Protein AF-A0A4P7DR28-F1 (afdb_monomer_lite)

Secondary structure (DSSP, 8-state):
---HHHHHHHHHHHHHHHHHHHHHHHHHHHHH-TT--HHHHHHHHHHHHHHHHHHHHHHT-HHHHHHHHHHHHHHHTT-----HHHHHHHHHHHHHHHHHHHHHHHHHHHHHHHHHHHTT---THHHHHHHHHHHHHHHHHHHH-TT--

Structure (mmCIF, N/CA/C/O backbone):
data_AF-A0A4P7DR28-F1
#
_entry.id   AF-A0A4P7DR28-F1
#
loop_
_atom_site.group_PDB
_atom_site.id
_atom_site.type_symbol
_atom_site.label_atom_id
_atom_site.label_alt_id
_atom_site.label_comp_id
_atom_site.label_asym_id
_atom_site.label_entity_id
_atom_site.label_seq_id
_atom_site.pdbx_PDB_ins_code
_atom_site.Cartn_x
_atom_site.Cartn_y
_atom_site.Cartn_z
_atom_site.occupancy
_atom_site.B_iso_or_equiv
_atom_site.auth_seq_id
_atom_site.auth_comp_id
_atom_site.auth_asym_id
_atom_site.auth_atom_id
_atom_site.pdbx_PDB_model_num
ATOM 1 N N . MET A 1 1 ? 0.744 1.609 -28.053 1.00 41.19 1 MET A N 1
ATOM 2 C CA . MET A 1 1 ? -0.495 2.234 -27.543 1.00 41.19 1 MET A CA 1
ATOM 3 C C . MET A 1 1 ? -1.191 1.185 -26.687 1.00 41.19 1 MET A C 1
ATOM 5 O O . MET A 1 1 ? -1.437 0.109 -27.214 1.00 41.19 1 MET A O 1
ATOM 9 N N . ALA A 1 2 ? -1.382 1.396 -25.380 1.00 50.16 2 ALA A N 1
ATOM 10 C CA . ALA A 1 2 ? -2.156 0.439 -24.583 1.00 50.16 2 ALA A CA 1
ATOM 11 C C . ALA A 1 2 ? -3.574 0.410 -25.162 1.00 50.16 2 ALA A C 1
ATOM 13 O O . ALA A 1 2 ? -4.224 1.450 -25.249 1.00 50.16 2 ALA A O 1
ATOM 14 N N . THR A 1 3 ? -4.016 -0.744 -25.654 1.00 62.31 3 THR A N 1
ATOM 15 C CA . THR A 1 3 ? -5.371 -0.920 -26.176 1.00 62.31 3 THR A CA 1
ATOM 16 C C . THR A 1 3 ? -6.342 -0.520 -25.065 1.00 62.31 3 THR A C 1
ATOM 18 O O . THR A 1 3 ? -6.136 -0.918 -23.925 1.00 62.31 3 THR A O 1
ATOM 21 N N . TYR A 1 4 ? -7.389 0.257 -25.356 1.00 65.00 4 TYR A N 1
ATOM 22 C CA . TYR A 1 4 ? -8.389 0.727 -24.373 1.00 65.00 4 TYR A CA 1
ATOM 23 C C . TYR A 1 4 ? -8.835 -0.370 -23.382 1.00 65.00 4 TYR A C 1
ATOM 25 O O . TYR A 1 4 ? -8.973 -0.127 -22.186 1.00 65.00 4 TYR A O 1
ATOM 33 N N . LYS A 1 5 ? -8.949 -1.611 -23.869 1.00 68.19 5 LYS A N 1
ATOM 34 C CA . LYS A 1 5 ? -9.236 -2.820 -23.085 1.00 68.19 5 LYS A CA 1
ATOM 35 C C . LYS A 1 5 ? -8.248 -3.078 -21.931 1.00 68.19 5 LYS A C 1
ATOM 37 O O . LYS A 1 5 ? -8.672 -3.486 -20.857 1.00 68.19 5 LYS A O 1
ATOM 42 N N . GLU A 1 6 ? -6.958 -2.829 -22.126 1.00 75.12 6 GLU A N 1
ATOM 43 C CA . GLU A 1 6 ? -5.911 -3.028 -21.113 1.00 75.12 6 GLU A CA 1
ATOM 44 C C . GLU A 1 6 ? -5.972 -1.967 -20.008 1.00 75.12 6 GLU A C 1
ATOM 46 O O . GLU A 1 6 ? -5.763 -2.279 -18.838 1.00 75.12 6 GLU A O 1
ATOM 51 N N . PHE A 1 7 ? -6.352 -0.732 -20.345 1.00 75.50 7 PHE A N 1
ATOM 52 C CA . PHE A 1 7 ? -6.552 0.324 -19.350 1.00 75.50 7 PHE A CA 1
ATOM 53 C C . PHE A 1 7 ? -7.713 0.004 -18.396 1.00 75.50 7 PHE A C 1
ATOM 55 O O . PHE A 1 7 ? -7.553 0.091 -17.177 1.00 75.50 7 PHE A O 1
ATOM 62 N N . TRP A 1 8 ? -8.862 -0.429 -18.930 1.00 79.56 8 TRP A N 1
ATOM 63 C CA . TRP A 1 8 ? -10.018 -0.802 -18.105 1.00 79.56 8 TRP A CA 1
ATOM 64 C C . TRP A 1 8 ? -9.743 -1.983 -17.190 1.00 79.56 8 TRP A C 1
ATOM 66 O O . TRP A 1 8 ? -10.154 -1.951 -16.034 1.00 79.56 8 TRP A O 1
ATOM 76 N N . LYS A 1 9 ? -9.005 -2.988 -17.670 1.00 82.44 9 LYS A N 1
ATOM 77 C CA . LYS A 1 9 ? -8.566 -4.103 -16.823 1.00 82.44 9 LYS A CA 1
ATOM 78 C C . LYS A 1 9 ? -7.754 -3.606 -15.630 1.00 82.44 9 LYS A C 1
ATOM 80 O O . LYS A 1 9 ? -8.070 -3.951 -14.499 1.00 82.44 9 LYS A O 1
ATOM 85 N N . VAL A 1 10 ? -6.752 -2.753 -15.856 1.00 80.88 10 VAL A N 1
ATOM 86 C CA . VAL A 1 10 ? -5.921 -2.203 -14.768 1.00 80.88 10 VAL A CA 1
ATOM 87 C C . VAL A 1 10 ? -6.764 -1.414 -13.761 1.00 80.88 10 VAL A C 1
ATOM 89 O O . VAL A 1 10 ? -6.596 -1.588 -12.554 1.00 80.88 10 VAL A O 1
ATOM 92 N N . LEU A 1 11 ? -7.699 -0.585 -14.235 1.00 82.75 11 LEU A N 1
ATOM 93 C CA . LEU A 1 11 ? -8.605 0.166 -13.362 1.00 82.75 11 LEU A CA 1
ATOM 94 C C . LEU A 1 11 ? -9.496 -0.745 -12.514 1.00 82.75 11 LEU A C 1
ATOM 96 O O . LEU A 1 11 ? -9.575 -0.557 -11.300 1.00 82.75 11 LEU A O 1
ATOM 100 N N . ILE A 1 12 ? -10.142 -1.733 -13.137 1.00 86.50 12 ILE A N 1
ATOM 101 C CA . ILE A 1 12 ? -11.030 -2.678 -12.450 1.00 86.50 12 ILE A CA 1
ATOM 102 C C . ILE A 1 12 ? -10.243 -3.480 -11.407 1.00 86.50 12 ILE A C 1
ATOM 104 O O . ILE A 1 12 ? -10.698 -3.612 -10.272 1.00 86.50 12 ILE A O 1
ATOM 108 N N . ASN A 1 13 ? -9.033 -3.931 -11.741 1.00 86.12 13 ASN A N 1
ATOM 109 C CA . ASN A 1 13 ? -8.174 -4.672 -10.816 1.00 86.12 13 ASN A CA 1
ATOM 110 C C . ASN A 1 13 ? -7.816 -3.836 -9.584 1.00 86.12 13 ASN A C 1
ATOM 112 O O . ASN A 1 13 ? -7.948 -4.300 -8.451 1.00 86.12 13 ASN A O 1
ATOM 116 N N . ASN A 1 14 ? -7.419 -2.579 -9.790 1.00 87.06 14 ASN A N 1
ATOM 117 C CA . ASN A 1 14 ? -7.107 -1.670 -8.689 1.00 87.06 14 ASN A CA 1
ATOM 118 C C . ASN A 1 14 ? -8.337 -1.360 -7.830 1.00 87.06 14 ASN A C 1
ATOM 120 O O . ASN A 1 14 ? -8.222 -1.257 -6.605 1.00 87.06 14 ASN A O 1
ATOM 124 N N . LEU A 1 15 ? -9.515 -1.246 -8.447 1.00 90.62 15 LEU A N 1
ATOM 125 C CA . LEU A 1 15 ? -10.768 -1.016 -7.737 1.00 90.62 15 LEU A CA 1
ATOM 126 C C . LEU A 1 15 ? -11.143 -2.219 -6.867 1.00 90.62 15 LEU A C 1
ATOM 128 O O . LEU A 1 15 ? -11.457 -2.035 -5.693 1.00 90.62 15 LEU A O 1
ATOM 132 N N . ILE A 1 16 ? -11.042 -3.441 -7.394 1.00 91.38 16 ILE A N 1
ATOM 133 C CA . ILE A 1 16 ? -11.308 -4.670 -6.633 1.00 91.38 16 ILE A CA 1
ATOM 134 C C . ILE A 1 16 ? -10.298 -4.839 -5.493 1.00 91.38 16 ILE A C 1
ATOM 136 O O . ILE A 1 16 ? -10.718 -5.115 -4.369 1.00 91.38 16 ILE A O 1
ATOM 140 N N . ASN A 1 17 ? -8.999 -4.627 -5.737 1.00 91.50 17 ASN A N 1
ATOM 141 C CA . ASN A 1 17 ? -7.971 -4.667 -4.688 1.00 91.50 17 ASN A CA 1
ATOM 142 C C . ASN A 1 17 ? -8.302 -3.680 -3.558 1.00 91.50 17 ASN A C 1
ATOM 144 O O . ASN A 1 17 ? -8.318 -4.040 -2.381 1.00 91.50 17 ASN A O 1
ATOM 148 N N . THR A 1 18 ? -8.643 -2.443 -3.920 1.00 94.31 18 THR A N 1
ATOM 149 C CA . THR A 1 18 ? -8.972 -1.377 -2.963 1.00 94.31 18 THR A CA 1
ATOM 150 C C . THR A 1 18 ? -10.259 -1.670 -2.195 1.00 94.31 18 THR A C 1
ATOM 152 O O . THR A 1 18 ? -10.303 -1.486 -0.977 1.00 94.31 18 THR A O 1
ATOM 155 N N . ALA A 1 19 ? -11.301 -2.149 -2.875 1.00 95.00 19 ALA A N 1
ATOM 156 C CA . ALA A 1 19 ? -12.577 -2.491 -2.256 1.00 95.00 19 ALA A CA 1
ATOM 157 C C . ALA A 1 19 ? -12.434 -3.689 -1.307 1.00 95.00 19 ALA A C 1
ATOM 159 O O . ALA A 1 19 ? -12.910 -3.635 -0.173 1.00 95.00 19 ALA A O 1
ATOM 160 N N . SER A 1 20 ? -11.718 -4.732 -1.733 1.00 95.56 20 SER A N 1
ATOM 161 C CA . SER A 1 20 ? -11.459 -5.929 -0.927 1.00 95.56 20 SER A CA 1
ATOM 162 C C . SER A 1 20 ? -10.655 -5.589 0.326 1.00 95.56 20 SER A C 1
ATOM 164 O O . SER A 1 20 ? -11.021 -6.006 1.426 1.00 95.56 20 SER A O 1
ATOM 166 N N . LEU A 1 21 ? -9.606 -4.770 0.183 1.00 96.88 21 LEU A N 1
ATOM 167 C CA . LEU A 1 21 ? -8.800 -4.315 1.315 1.00 96.88 21 LEU A CA 1
ATOM 168 C C . LEU A 1 21 ? -9.626 -3.455 2.274 1.00 96.88 21 LEU A C 1
ATOM 170 O O . LEU A 1 21 ? -9.567 -3.657 3.485 1.00 96.88 21 LEU A O 1
ATOM 174 N N . SER A 1 22 ? -10.448 -2.548 1.741 1.00 97.38 22 SER A N 1
ATOM 175 C CA . SER A 1 22 ? -11.345 -1.705 2.542 1.00 97.38 22 SER A CA 1
ATOM 176 C C . SER A 1 22 ? -12.351 -2.529 3.342 1.00 97.38 22 SER A C 1
ATOM 178 O O . SER A 1 22 ? -12.555 -2.262 4.527 1.00 97.38 22 SER A O 1
ATOM 180 N N . LEU A 1 23 ? -12.949 -3.554 2.729 1.00 97.38 23 LEU A N 1
ATOM 181 C CA . LEU A 1 23 ? -13.874 -4.466 3.404 1.00 97.38 23 LEU A CA 1
ATOM 182 C C . LEU A 1 23 ? -13.171 -5.263 4.505 1.00 97.38 23 LEU A C 1
ATOM 184 O O . LEU A 1 23 ? -13.642 -5.268 5.642 1.00 97.38 23 LEU A O 1
ATOM 188 N N . LEU A 1 24 ? -12.025 -5.880 4.203 1.00 97.69 24 LEU A N 1
ATOM 189 C CA . LEU A 1 24 ? -11.253 -6.647 5.183 1.00 97.69 24 LEU A CA 1
ATOM 190 C C . LEU A 1 24 ? -10.851 -5.784 6.387 1.00 97.69 24 LEU A C 1
ATOM 192 O O . LEU A 1 24 ? -11.058 -6.175 7.538 1.00 97.69 24 LEU A O 1
ATOM 196 N N . MET A 1 25 ? -10.317 -4.591 6.122 1.00 97.81 25 MET A N 1
ATOM 197 C CA . MET A 1 25 ? -9.908 -3.650 7.162 1.00 97.81 25 MET A CA 1
ATOM 198 C C . MET A 1 25 ? -11.095 -3.142 7.975 1.00 97.81 25 MET A C 1
ATOM 200 O O . MET A 1 25 ? -10.968 -2.944 9.184 1.00 97.81 25 MET A O 1
ATOM 204 N N . PHE A 1 26 ? -12.261 -2.977 7.351 1.00 97.50 26 PHE A N 1
ATOM 205 C CA . PHE A 1 26 ? -13.468 -2.583 8.062 1.00 97.50 26 PHE A CA 1
ATOM 206 C C . PHE A 1 26 ? -13.959 -3.685 8.995 1.00 97.50 26 PHE A C 1
ATOM 208 O O . PHE A 1 26 ? -14.246 -3.399 10.157 1.00 97.50 26 PHE A O 1
ATOM 215 N N . PHE A 1 27 ? -13.994 -4.941 8.541 1.00 96.75 27 PHE A N 1
ATOM 216 C CA . PHE A 1 27 ? -14.331 -6.066 9.413 1.00 96.75 27 PHE A CA 1
ATOM 217 C C . PHE A 1 27 ? -13.350 -6.170 10.582 1.00 96.75 27 PHE A C 1
ATOM 219 O O . PHE A 1 27 ? -13.783 -6.256 11.732 1.00 96.75 27 PHE A O 1
ATOM 226 N N . LEU A 1 28 ? -12.044 -6.058 10.321 1.00 96.06 28 LEU A N 1
ATOM 227 C CA . LEU A 1 28 ? -11.023 -6.041 11.370 1.00 96.06 28 LEU A CA 1
ATOM 228 C C . LEU A 1 28 ? -11.256 -4.902 12.377 1.00 96.06 28 LEU A C 1
ATOM 230 O O . LEU A 1 28 ? -11.256 -5.129 13.588 1.00 96.06 28 LEU A O 1
ATOM 234 N N . ALA A 1 29 ? -11.499 -3.682 11.893 1.00 95.06 29 ALA A N 1
ATOM 235 C CA . ALA A 1 29 ? -11.778 -2.528 12.741 1.00 95.06 29 ALA A CA 1
ATOM 236 C C . ALA A 1 29 ? -13.065 -2.709 13.554 1.00 95.06 29 ALA A C 1
ATOM 238 O O . ALA A 1 29 ? -13.098 -2.319 14.719 1.00 95.06 29 ALA A O 1
ATOM 239 N N . ARG A 1 30 ? -14.103 -3.330 12.983 1.00 93.88 30 ARG A N 1
ATOM 240 C CA . ARG A 1 30 ? -15.386 -3.576 13.653 1.00 93.88 30 ARG A CA 1
ATOM 241 C C . ARG A 1 30 ? -15.274 -4.622 14.758 1.00 93.88 30 ARG A C 1
ATOM 243 O O . ARG A 1 30 ? -15.901 -4.447 15.800 1.00 93.88 30 ARG A O 1
ATOM 250 N N . LEU A 1 31 ? -14.456 -5.656 14.550 1.00 93.75 31 LEU A N 1
ATOM 251 C CA . LEU A 1 31 ? -14.152 -6.674 15.561 1.00 93.75 31 LEU A CA 1
ATOM 252 C C . LEU A 1 31 ? -13.395 -6.084 16.759 1.00 93.75 31 LEU A C 1
ATOM 254 O O . LEU A 1 31 ? -13.622 -6.489 17.894 1.00 93.75 31 LEU A O 1
ATOM 258 N N . ILE A 1 32 ? -12.507 -5.118 16.514 1.00 92.25 32 ILE A N 1
ATOM 259 C CA . ILE A 1 32 ? -11.709 -4.472 17.566 1.00 92.25 32 ILE A CA 1
ATOM 260 C C . ILE A 1 32 ? -12.502 -3.360 18.260 1.00 92.25 32 ILE A C 1
ATOM 262 O O . ILE A 1 32 ? -12.458 -3.226 19.483 1.00 92.25 32 ILE A O 1
ATOM 266 N N . TYR A 1 33 ? -13.214 -2.547 17.483 1.00 92.88 33 TYR A N 1
ATOM 267 C CA . TYR A 1 33 ? -13.946 -1.384 17.959 1.00 92.88 33 TYR A CA 1
ATOM 268 C C . TYR A 1 33 ? -15.269 -1.227 17.207 1.00 92.88 33 TYR A C 1
ATOM 270 O O . TYR A 1 33 ? -15.329 -0.771 16.062 1.00 92.88 33 TYR A O 1
ATOM 278 N N . ALA A 1 34 ? -16.366 -1.546 17.896 1.00 88.31 34 ALA A N 1
ATOM 279 C CA . ALA A 1 34 ? -17.708 -1.569 17.320 1.00 88.31 34 ALA A CA 1
ATOM 280 C C . ALA A 1 34 ? -18.206 -0.207 16.803 1.00 88.31 34 ALA A C 1
ATOM 282 O O . ALA A 1 34 ? -19.162 -0.172 16.039 1.00 88.31 34 ALA A O 1
ATOM 283 N N . LYS A 1 35 ? -17.589 0.919 17.191 1.00 89.69 35 LYS A N 1
ATOM 284 C CA . LYS A 1 35 ? -17.958 2.258 16.690 1.00 89.69 35 LYS A CA 1
ATOM 285 C C . LYS A 1 35 ? -17.104 2.724 15.505 1.00 89.69 35 LYS A C 1
ATOM 287 O O . LYS A 1 35 ? -17.246 3.868 15.083 1.00 89.69 35 LYS A O 1
ATOM 292 N N . SER A 1 36 ? -16.235 1.867 14.964 1.00 92.00 36 SER A N 1
ATOM 293 C CA . SER A 1 36 ? -15.515 2.168 13.724 1.00 92.00 36 SER A CA 1
ATOM 294 C C . SER A 1 36 ? -16.506 2.405 12.580 1.00 92.00 36 SER A C 1
ATOM 296 O O . SER A 1 36 ? -17.495 1.675 12.414 1.00 92.00 36 SER A O 1
ATOM 298 N N . ARG A 1 37 ? -16.263 3.472 11.815 1.00 93.00 37 ARG A N 1
ATOM 299 C CA . ARG A 1 37 ? -17.095 3.887 10.682 1.00 93.00 37 ARG A CA 1
ATOM 300 C C . ARG A 1 37 ? -16.426 3.447 9.387 1.00 93.00 37 ARG A C 1
ATOM 302 O O . ARG A 1 37 ? -15.223 3.630 9.223 1.00 93.00 37 ARG A O 1
ATOM 309 N N . PHE A 1 38 ? -17.210 2.910 8.452 1.00 94.94 38 PHE A N 1
ATOM 310 C CA . PHE A 1 38 ? -16.682 2.442 7.166 1.00 94.94 38 PHE A CA 1
ATOM 311 C C . PHE A 1 38 ? -15.983 3.560 6.387 1.00 94.94 38 PHE A C 1
ATOM 313 O O . PHE A 1 38 ? -14.915 3.334 5.833 1.00 94.94 38 PHE A O 1
ATOM 320 N N . ILE A 1 39 ? -16.536 4.779 6.410 1.00 95.69 39 ILE A N 1
ATOM 321 C CA . ILE A 1 39 ? -15.959 5.932 5.707 1.00 95.69 39 ILE A CA 1
ATOM 322 C C . ILE A 1 39 ? -14.555 6.296 6.211 1.00 95.69 39 ILE A C 1
ATOM 324 O O . ILE A 1 39 ? -13.696 6.649 5.406 1.00 95.69 39 ILE A O 1
ATOM 328 N N . ASP A 1 40 ? -14.288 6.143 7.512 1.00 95.69 40 ASP A N 1
ATOM 329 C CA . ASP A 1 40 ? -12.967 6.419 8.088 1.00 95.69 40 ASP A CA 1
ATOM 330 C C . ASP A 1 40 ? -11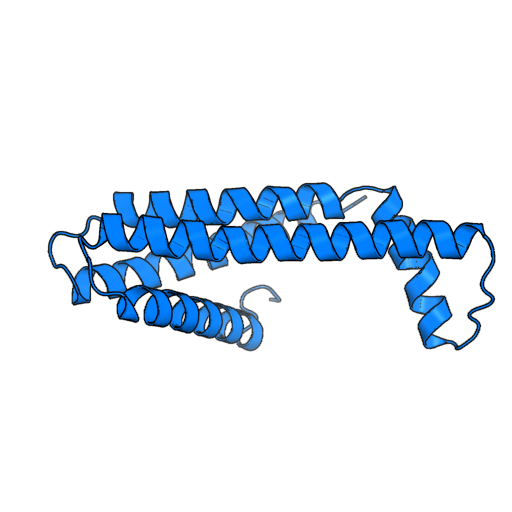.948 5.386 7.583 1.00 95.69 40 ASP A C 1
ATOM 332 O O . ASP A 1 40 ? -10.856 5.742 7.147 1.00 95.69 40 ASP A O 1
ATOM 336 N N . VAL A 1 41 ? -12.333 4.104 7.567 1.00 97.25 41 VAL A N 1
ATOM 337 C CA . VAL A 1 41 ? -11.499 3.004 7.054 1.00 97.25 41 VAL A CA 1
ATOM 338 C C . VAL A 1 41 ? -11.244 3.144 5.554 1.00 97.25 41 VAL A C 1
ATOM 340 O O . VAL A 1 41 ? -10.100 3.045 5.114 1.00 97.25 41 VAL A O 1
ATOM 343 N N . LEU A 1 42 ? -12.289 3.413 4.770 1.00 97.25 42 LEU A N 1
ATOM 344 C CA . LEU A 1 42 ? -12.178 3.613 3.327 1.00 97.25 42 LEU A CA 1
ATOM 345 C C . LEU A 1 42 ? -11.236 4.778 3.007 1.00 97.25 42 LEU A C 1
ATOM 347 O O . LEU A 1 42 ? -10.384 4.651 2.134 1.00 97.25 42 LEU A O 1
ATOM 351 N N . THR A 1 43 ? -11.337 5.886 3.746 1.00 97.31 43 THR A N 1
ATOM 352 C CA . THR A 1 43 ? -10.453 7.047 3.567 1.00 97.31 43 THR A CA 1
ATOM 353 C C . THR A 1 43 ? -8.993 6.679 3.820 1.00 97.31 43 THR A C 1
ATOM 355 O O . THR A 1 43 ? -8.123 7.027 3.025 1.00 97.31 43 THR A O 1
ATOM 358 N N . VAL A 1 44 ? -8.715 5.922 4.885 1.00 97.62 44 VAL A N 1
ATOM 359 C CA . VAL A 1 44 ? -7.360 5.439 5.191 1.00 97.62 44 VAL A CA 1
ATOM 360 C C . VAL A 1 44 ? -6.813 4.562 4.066 1.00 97.62 44 VAL A C 1
ATOM 362 O O . VAL A 1 44 ? -5.686 4.777 3.617 1.00 97.62 44 VAL A O 1
ATOM 365 N N . VAL A 1 45 ? -7.604 3.595 3.593 1.00 97.56 45 VAL A N 1
ATOM 366 C CA . VAL A 1 45 ? -7.184 2.692 2.514 1.00 97.56 45 VAL A CA 1
ATOM 367 C C . VAL A 1 45 ? -6.948 3.466 1.218 1.00 97.56 45 VAL A C 1
ATOM 369 O O . VAL A 1 45 ? -5.933 3.242 0.565 1.00 97.56 45 VAL A O 1
ATOM 372 N N . LEU A 1 46 ? -7.814 4.418 0.865 1.00 96.56 46 LEU A N 1
ATOM 373 C CA . LEU A 1 46 ? -7.639 5.252 -0.327 1.00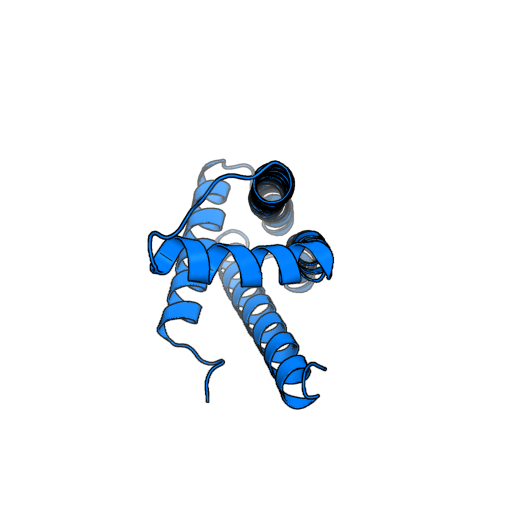 96.56 46 LEU A CA 1
ATOM 374 C C . LEU A 1 46 ? -6.384 6.127 -0.252 1.00 96.56 46 LEU A C 1
ATOM 376 O O . LEU A 1 46 ? -5.671 6.226 -1.246 1.00 96.56 46 LEU A O 1
ATOM 380 N N . ILE A 1 47 ? -6.076 6.720 0.906 1.00 96.69 47 ILE A N 1
ATOM 381 C CA . ILE A 1 47 ? -4.848 7.510 1.093 1.00 96.69 47 ILE A CA 1
ATOM 382 C C . ILE A 1 47 ? -3.608 6.622 0.947 1.00 96.69 47 ILE A C 1
ATOM 384 O O . ILE A 1 47 ? -2.655 7.001 0.264 1.00 96.69 47 ILE A O 1
ATOM 388 N N . ALA A 1 48 ? -3.625 5.424 1.540 1.00 96.44 48 ALA A N 1
ATOM 389 C CA . ALA A 1 48 ? -2.540 4.465 1.371 1.00 96.44 48 ALA A CA 1
ATOM 390 C C . ALA A 1 48 ? -2.392 4.060 -0.109 1.00 96.44 48 ALA A C 1
ATOM 392 O O . ALA A 1 48 ? -1.296 4.118 -0.657 1.00 96.44 48 ALA A O 1
ATOM 393 N N . GLN A 1 49 ? -3.486 3.739 -0.800 1.00 94.06 49 GLN A N 1
ATOM 394 C CA . GLN A 1 49 ? -3.458 3.366 -2.220 1.00 94.06 49 GLN A CA 1
ATOM 395 C C . GLN A 1 49 ? -3.001 4.514 -3.129 1.00 94.06 49 GLN A C 1
ATOM 397 O O . GLN A 1 49 ? -2.244 4.286 -4.070 1.00 94.06 49 GLN A O 1
ATOM 402 N N . ALA A 1 50 ? -3.400 5.753 -2.834 1.00 92.94 50 ALA A N 1
ATOM 403 C CA . ALA A 1 50 ? -2.959 6.934 -3.571 1.00 92.94 50 ALA A CA 1
ATOM 404 C C . ALA A 1 50 ? -1.429 7.072 -3.551 1.00 92.94 50 ALA A C 1
ATOM 406 O O . ALA A 1 50 ? -0.830 7.438 -4.558 1.00 92.94 50 ALA A O 1
ATOM 407 N N . ASN A 1 51 ? -0.783 6.690 -2.448 1.00 94.06 51 ASN A N 1
ATOM 408 C CA . ASN A 1 51 ? 0.671 6.653 -2.367 1.00 94.06 51 ASN A CA 1
ATOM 409 C C . ASN A 1 51 ? 1.308 5.654 -3.359 1.00 94.06 51 ASN A C 1
ATOM 411 O O . ASN A 1 51 ? 2.363 5.937 -3.921 1.00 94.06 51 ASN A O 1
ATOM 415 N N . LEU A 1 52 ? 0.666 4.513 -3.637 1.00 92.00 52 LEU A N 1
ATOM 416 C CA . LEU A 1 52 ? 1.169 3.548 -4.627 1.00 92.00 52 LEU A CA 1
ATOM 417 C C . LEU A 1 52 ? 0.984 4.023 -6.077 1.00 92.00 52 LEU A C 1
ATOM 419 O O . LEU A 1 52 ? 1.724 3.589 -6.960 1.00 92.00 52 LEU A O 1
ATOM 423 N N . VAL A 1 53 ? 0.070 4.966 -6.338 1.00 88.81 53 VAL A N 1
ATOM 424 C CA . VAL A 1 53 ? -0.065 5.594 -7.667 1.00 88.81 53 VAL A CA 1
ATOM 425 C C . VAL A 1 53 ? 1.223 6.326 -8.061 1.00 88.81 53 VAL A C 1
ATOM 427 O O . VAL A 1 53 ? 1.590 6.315 -9.236 1.00 88.81 53 VAL A O 1
ATOM 430 N N . CYS A 1 54 ? 1.973 6.873 -7.098 1.00 87.31 54 CYS A N 1
ATOM 431 C CA . CYS A 1 54 ? 3.284 7.478 -7.350 1.00 87.31 54 CYS A CA 1
ATOM 432 C C . CYS A 1 54 ? 4.277 6.481 -7.973 1.00 87.31 54 CYS A C 1
ATOM 434 O O . CYS A 1 54 ? 5.032 6.849 -8.874 1.00 87.31 54 CYS A O 1
ATOM 436 N N . ILE A 1 55 ? 4.236 5.209 -7.557 1.00 87.88 55 ILE A N 1
ATOM 437 C CA . ILE A 1 55 ? 5.052 4.144 -8.160 1.00 87.88 55 ILE A CA 1
ATOM 438 C C . ILE A 1 55 ? 4.611 3.902 -9.600 1.00 87.88 55 ILE A C 1
ATOM 440 O O . ILE A 1 55 ? 5.451 3.827 -10.494 1.00 87.88 55 ILE A O 1
ATOM 444 N N . ALA A 1 56 ? 3.301 3.801 -9.842 1.00 82.25 56 ALA A N 1
ATOM 445 C CA . ALA A 1 56 ? 2.778 3.582 -11.185 1.00 82.25 56 ALA A CA 1
ATOM 446 C C . ALA A 1 56 ? 3.235 4.692 -12.144 1.00 82.25 56 ALA A C 1
ATOM 448 O O . ALA A 1 56 ? 3.714 4.392 -13.234 1.00 82.25 56 ALA A O 1
ATOM 449 N N . LEU A 1 57 ? 3.172 5.960 -11.720 1.00 81.50 57 LEU A N 1
ATOM 450 C CA . LEU A 1 57 ? 3.658 7.095 -12.512 1.00 81.50 57 LEU A CA 1
ATOM 451 C C . LEU A 1 57 ? 5.153 6.989 -12.833 1.00 81.50 57 LEU A C 1
ATOM 453 O O . LEU A 1 57 ? 5.544 7.242 -13.972 1.00 81.50 57 LEU A O 1
ATOM 457 N N . ALA A 1 58 ? 5.976 6.569 -11.868 1.00 80.06 58 ALA A N 1
ATOM 458 C CA . ALA A 1 58 ? 7.393 6.321 -12.111 1.00 80.06 58 ALA A CA 1
ATOM 459 C C . ALA A 1 58 ? 7.594 5.193 -13.139 1.00 80.06 58 ALA A C 1
ATOM 461 O O . ALA A 1 58 ? 8.343 5.366 -14.094 1.00 80.06 58 ALA A O 1
ATOM 462 N N . LEU A 1 59 ? 6.878 4.073 -13.006 1.00 77.75 59 LEU A N 1
ATOM 463 C CA . LEU A 1 59 ? 6.994 2.914 -13.902 1.00 77.75 59 LEU A CA 1
ATOM 464 C C . LEU A 1 59 ? 6.445 3.158 -15.318 1.00 77.75 59 LEU A C 1
ATOM 466 O O . LEU A 1 59 ? 6.909 2.527 -16.266 1.00 77.75 59 LEU A O 1
ATOM 470 N N . PHE A 1 60 ? 5.490 4.077 -15.490 1.00 76.50 60 PHE A N 1
ATOM 471 C CA . PHE A 1 60 ? 4.994 4.485 -16.811 1.00 76.50 60 PHE A CA 1
ATOM 472 C C . PHE A 1 60 ? 5.978 5.371 -17.590 1.00 76.50 60 PHE A C 1
ATOM 474 O O . PHE A 1 60 ? 5.704 5.710 -18.744 1.00 76.50 60 PHE A O 1
ATOM 481 N N . ASN A 1 61 ? 7.126 5.722 -17.006 1.00 82.06 61 ASN A N 1
ATOM 482 C CA . ASN A 1 61 ? 8.163 6.475 -17.694 1.00 82.06 61 ASN A CA 1
ATOM 483 C C . ASN A 1 61 ? 8.689 5.693 -18.927 1.00 82.06 61 ASN A C 1
ATOM 485 O O . ASN A 1 61 ? 9.170 4.563 -18.771 1.00 82.06 61 ASN A O 1
ATOM 489 N N . PRO A 1 62 ? 8.650 6.279 -20.143 1.00 80.81 62 PRO A N 1
ATOM 490 C CA . PRO A 1 62 ? 9.129 5.635 -21.368 1.00 80.81 62 PRO A CA 1
ATOM 491 C C . PRO A 1 62 ? 10.568 5.119 -21.267 1.00 80.81 62 PRO A C 1
ATOM 493 O O . PRO A 1 62 ? 10.849 4.009 -21.713 1.00 80.81 62 PRO A O 1
ATOM 496 N N . MET A 1 63 ? 11.445 5.868 -20.591 1.00 78.94 63 MET A N 1
ATOM 497 C CA . MET A 1 63 ? 12.853 5.515 -20.408 1.00 78.94 63 MET A CA 1
ATOM 498 C C . MET A 1 63 ? 13.018 4.197 -19.642 1.00 78.94 63 MET A C 1
ATOM 500 O O . MET A 1 63 ? 13.807 3.336 -20.032 1.00 78.94 63 MET A O 1
ATOM 504 N N . LEU A 1 64 ? 12.251 4.005 -18.562 1.00 78.88 64 LEU A N 1
ATOM 505 C CA . LEU A 1 64 ? 12.300 2.775 -17.764 1.00 78.88 64 LEU A CA 1
ATOM 506 C C . LEU A 1 64 ? 11.697 1.591 -18.520 1.00 78.88 64 LEU A C 1
ATOM 508 O O . LEU A 1 64 ? 12.184 0.464 -18.403 1.00 78.88 64 LEU A O 1
ATOM 512 N N . LYS A 1 65 ? 10.666 1.839 -19.330 1.00 80.69 65 LYS A N 1
ATOM 513 C CA . LYS A 1 65 ? 10.050 0.808 -20.163 1.00 80.69 65 LYS A CA 1
ATOM 514 C C . LYS A 1 65 ? 11.013 0.294 -21.234 1.00 80.69 65 LYS A C 1
ATOM 516 O O . LYS A 1 65 ? 11.165 -0.918 -21.367 1.00 80.69 65 LYS A O 1
ATOM 521 N N . GLU A 1 66 ? 11.674 1.195 -21.954 1.00 79.25 66 GLU A N 1
ATOM 522 C CA . GLU A 1 66 ? 12.680 0.850 -22.967 1.00 79.25 66 GLU A CA 1
ATOM 523 C C . GLU A 1 66 ? 13.867 0.115 -22.340 1.00 79.25 66 GLU A C 1
ATOM 525 O O . GLU A 1 66 ? 14.260 -0.949 -22.816 1.00 79.25 66 GLU A O 1
ATOM 530 N N . THR A 1 67 ? 14.352 0.613 -21.200 1.00 77.06 67 THR A N 1
ATOM 531 C CA . THR A 1 67 ? 15.401 -0.033 -20.399 1.00 77.06 67 THR A CA 1
ATOM 532 C C . THR A 1 67 ? 15.027 -1.472 -20.028 1.00 77.06 67 THR A C 1
ATOM 534 O O . THR A 1 67 ? 15.798 -2.406 -20.239 1.00 77.06 67 THR A O 1
ATOM 537 N N . THR A 1 68 ? 13.811 -1.684 -19.524 1.00 77.44 68 THR A N 1
ATOM 538 C CA . THR A 1 68 ? 13.334 -3.014 -19.120 1.00 77.44 68 THR A CA 1
ATOM 539 C C . THR A 1 68 ? 13.229 -3.963 -20.320 1.00 77.44 68 THR A C 1
ATOM 541 O O . THR A 1 68 ? 13.602 -5.133 -20.223 1.00 77.44 68 THR A O 1
ATOM 544 N N . GLN A 1 69 ? 12.767 -3.466 -21.471 1.00 79.75 69 GLN A N 1
ATOM 545 C CA . GLN A 1 69 ? 12.639 -4.252 -22.701 1.00 79.75 69 GLN A CA 1
ATOM 546 C C . GLN A 1 69 ? 13.986 -4.601 -23.346 1.00 79.75 69 GLN A C 1
ATOM 548 O O . GLN A 1 69 ? 14.088 -5.653 -23.970 1.00 79.75 69 GLN A O 1
ATOM 553 N N . ALA A 1 70 ? 15.010 -3.762 -23.182 1.00 75.12 70 ALA A N 1
ATOM 554 C CA . ALA A 1 70 ? 16.355 -4.021 -23.694 1.00 75.12 70 ALA A CA 1
ATOM 555 C C . ALA A 1 70 ? 17.156 -4.979 -22.791 1.00 75.12 70 ALA A C 1
ATOM 557 O O . ALA A 1 70 ? 17.859 -5.871 -23.278 1.00 75.12 70 ALA A O 1
ATOM 558 N N . ILE A 1 71 ? 17.033 -4.825 -21.469 1.00 75.81 71 ILE A N 1
ATOM 559 C CA . ILE A 1 71 ? 17.850 -5.565 -20.500 1.00 75.81 71 ILE A CA 1
ATOM 560 C C . ILE A 1 71 ? 17.311 -6.980 -20.255 1.00 75.81 71 ILE A C 1
ATOM 562 O O . ILE A 1 71 ? 18.101 -7.922 -20.233 1.00 75.81 71 ILE A O 1
ATOM 566 N N . ILE A 1 72 ? 15.992 -7.171 -20.100 1.00 76.06 72 ILE A N 1
ATOM 567 C CA . ILE A 1 72 ? 15.425 -8.490 -19.750 1.00 76.06 72 ILE A CA 1
ATOM 568 C C . ILE A 1 72 ? 15.808 -9.588 -20.763 1.00 76.06 72 ILE A C 1
ATOM 570 O O . ILE A 1 72 ? 16.319 -10.623 -20.331 1.00 76.06 72 ILE A O 1
ATOM 574 N N . PRO A 1 73 ? 15.637 -9.407 -22.088 1.00 74.75 73 PRO A N 1
ATOM 575 C CA . PRO A 1 73 ? 16.007 -10.434 -23.064 1.00 74.75 73 PRO A CA 1
ATOM 576 C C . PRO A 1 73 ? 17.515 -10.706 -23.084 1.00 74.75 73 PRO A C 1
ATOM 578 O O . PRO A 1 73 ? 17.943 -11.850 -23.225 1.00 74.75 73 PRO A O 1
ATOM 581 N N . SER A 1 74 ? 18.321 -9.660 -22.894 1.00 72.38 74 SER A N 1
ATOM 582 C CA . SER A 1 74 ? 19.784 -9.745 -22.859 1.00 72.38 74 SER A CA 1
ATOM 583 C C . SER A 1 74 ? 20.292 -10.505 -21.628 1.00 72.38 74 SER A C 1
ATOM 585 O O . SER A 1 74 ? 21.276 -11.238 -21.728 1.00 72.38 74 SER A O 1
ATOM 587 N N . MET A 1 75 ? 19.597 -10.390 -20.487 1.00 70.12 75 MET A N 1
ATOM 588 C CA . MET A 1 75 ? 19.863 -11.200 -19.293 1.00 70.12 75 MET A CA 1
ATOM 589 C C . MET A 1 75 ? 19.486 -12.670 -19.496 1.00 70.12 75 MET A C 1
ATOM 591 O O . MET A 1 75 ? 20.264 -13.550 -19.139 1.00 70.12 75 MET A O 1
ATOM 595 N N . VAL A 1 76 ? 18.321 -12.940 -20.094 1.00 75.19 76 VAL A N 1
ATOM 596 C CA . VAL A 1 76 ? 17.833 -14.312 -20.334 1.00 75.19 76 VAL A CA 1
ATOM 597 C C . VAL A 1 76 ? 18.743 -15.078 -21.297 1.00 75.19 76 VAL A C 1
ATOM 599 O O . VAL A 1 76 ? 18.997 -16.261 -21.089 1.00 75.19 76 VAL A O 1
ATOM 602 N N . ASN A 1 77 ? 19.277 -14.404 -22.316 1.00 76.94 77 ASN A N 1
ATOM 603 C CA . ASN A 1 77 ? 20.135 -15.027 -23.326 1.00 76.94 77 ASN A CA 1
ATOM 604 C C . ASN A 1 77 ? 21.620 -15.104 -22.922 1.00 76.94 77 ASN A C 1
ATOM 606 O O . ASN A 1 77 ? 22.433 -15.608 -23.693 1.00 76.94 77 ASN A O 1
ATOM 610 N N . GLY A 1 78 ? 21.999 -14.596 -21.742 1.00 66.62 78 GLY A N 1
ATOM 611 C CA . GLY A 1 78 ? 23.386 -14.621 -21.261 1.00 66.62 78 GLY A CA 1
ATOM 612 C C . GLY A 1 78 ? 24.365 -13.767 -22.080 1.00 66.62 78 GLY A C 1
ATOM 613 O O . GLY A 1 78 ? 25.576 -13.889 -21.916 1.00 66.62 78 GLY A O 1
ATOM 614 N N . THR A 1 79 ? 23.871 -12.888 -22.955 1.00 65.00 79 THR A N 1
ATOM 615 C CA . THR A 1 79 ? 24.676 -12.054 -23.866 1.00 65.00 79 THR A CA 1
ATOM 616 C C . THR A 1 79 ? 24.964 -10.666 -23.295 1.00 65.00 79 THR A C 1
ATOM 618 O O . THR A 1 79 ? 25.103 -9.701 -24.045 1.00 65.00 79 THR A O 1
ATOM 621 N N . ILE A 1 80 ? 25.026 -10.539 -21.968 1.00 64.06 80 ILE A N 1
ATOM 622 C CA . ILE A 1 80 ? 25.288 -9.261 -21.306 1.00 64.06 80 ILE A CA 1
ATOM 623 C C . ILE A 1 80 ? 26.730 -8.841 -21.611 1.00 64.06 80 ILE A C 1
ATOM 625 O O . ILE A 1 80 ? 27.680 -9.351 -21.018 1.00 64.06 80 ILE A O 1
ATOM 629 N N . LYS A 1 81 ? 26.899 -7.893 -22.533 1.00 67.19 81 LYS A N 1
ATOM 630 C CA . LYS A 1 81 ? 28.145 -7.144 -22.694 1.00 67.19 81 LYS A CA 1
ATOM 631 C C . LYS A 1 81 ? 27.928 -5.777 -22.054 1.00 67.19 81 LYS A C 1
ATOM 633 O O . LYS A 1 81 ? 27.166 -4.995 -22.612 1.00 67.19 81 LYS A O 1
ATOM 638 N N . PRO A 1 82 ? 28.517 -5.498 -20.880 1.00 64.00 82 PRO A N 1
ATOM 639 C CA . PRO A 1 82 ? 28.364 -4.198 -20.252 1.00 64.00 82 PRO A CA 1
ATOM 640 C C . PRO A 1 82 ? 29.069 -3.139 -21.096 1.00 64.00 82 PRO A C 1
ATOM 642 O O . PRO A 1 82 ? 30.295 -3.093 -21.147 1.00 64.00 82 PRO A O 1
ATOM 645 N N . ASP A 1 83 ? 28.277 -2.310 -21.768 1.00 75.00 83 ASP A N 1
ATOM 646 C CA . ASP A 1 83 ? 28.708 -1.010 -22.263 1.00 75.00 83 ASP A CA 1
ATOM 647 C C . ASP A 1 83 ? 28.244 0.100 -21.300 1.00 75.00 83 ASP A C 1
ATOM 649 O O . ASP A 1 83 ? 27.461 -0.126 -20.367 1.00 75.00 83 ASP A O 1
ATOM 653 N N . GLU A 1 84 ? 28.767 1.313 -21.487 1.00 71.25 84 GLU A N 1
ATOM 654 C CA . GLU A 1 84 ? 28.442 2.463 -20.633 1.00 71.25 84 GLU A CA 1
ATOM 655 C C . GLU A 1 84 ? 26.944 2.819 -20.672 1.00 71.25 84 GLU A C 1
ATOM 657 O O . GLU A 1 84 ? 26.375 3.253 -19.665 1.00 71.25 84 GLU A O 1
ATOM 662 N N . GLY A 1 85 ? 26.278 2.577 -21.808 1.00 75.62 85 GLY A N 1
ATOM 663 C CA . GLY A 1 85 ? 24.842 2.797 -21.973 1.00 75.62 85 GLY A CA 1
ATOM 664 C C . GLY A 1 85 ? 24.008 1.859 -21.100 1.00 75.62 85 GLY A C 1
ATOM 665 O O . GLY A 1 85 ? 23.092 2.305 -20.403 1.00 75.62 85 GLY A O 1
ATOM 666 N N . MET A 1 86 ? 24.364 0.575 -21.071 1.00 76.25 86 MET A N 1
ATOM 667 C CA . MET A 1 86 ? 23.701 -0.448 -20.268 1.00 76.25 86 MET A CA 1
ATOM 668 C C . MET A 1 86 ? 23.930 -0.229 -18.768 1.00 76.25 86 MET A C 1
ATOM 670 O O . MET A 1 86 ? 23.003 -0.414 -17.979 1.00 76.25 86 MET A O 1
ATOM 674 N N . LEU A 1 87 ? 25.126 0.213 -18.359 1.00 80.25 87 LEU A N 1
ATOM 675 C CA . LEU A 1 87 ? 25.403 0.569 -16.961 1.00 80.25 87 LEU A CA 1
ATOM 676 C C . LEU A 1 87 ? 24.513 1.724 -16.481 1.00 80.25 87 LEU A C 1
ATOM 678 O O . LEU A 1 87 ? 23.900 1.617 -15.418 1.00 80.25 87 LEU A O 1
ATOM 682 N N . ASN A 1 88 ? 24.382 2.792 -17.273 1.00 82.06 88 ASN A N 1
ATOM 683 C CA . ASN A 1 88 ? 23.511 3.923 -16.937 1.00 82.06 88 ASN A CA 1
ATOM 684 C C . ASN A 1 88 ? 22.038 3.486 -16.808 1.00 82.06 88 ASN A C 1
ATOM 686 O O . ASN A 1 88 ? 21.350 3.836 -15.849 1.00 82.06 88 ASN A O 1
ATOM 690 N N . GLN A 1 89 ? 21.564 2.651 -17.734 1.00 81.69 89 GLN A N 1
ATOM 691 C CA . GLN A 1 89 ? 20.220 2.076 -17.680 1.00 81.69 89 GLN A CA 1
ATOM 692 C C . GLN A 1 89 ? 19.990 1.218 -16.421 1.00 81.69 89 GLN A C 1
ATOM 694 O O . GLN A 1 89 ? 18.951 1.342 -15.766 1.00 81.69 89 GLN A O 1
ATOM 699 N N . LEU A 1 90 ? 20.967 0.390 -16.036 1.00 83.00 90 LEU A N 1
ATOM 700 C CA . LEU A 1 90 ? 20.890 -0.445 -14.834 1.00 83.00 90 LEU A CA 1
ATOM 701 C C . LEU A 1 90 ? 20.831 0.399 -13.549 1.00 83.00 90 LEU A C 1
ATOM 703 O O . LEU A 1 90 ? 20.103 0.054 -12.614 1.00 83.00 90 LEU A O 1
ATOM 707 N N . VAL A 1 91 ? 21.5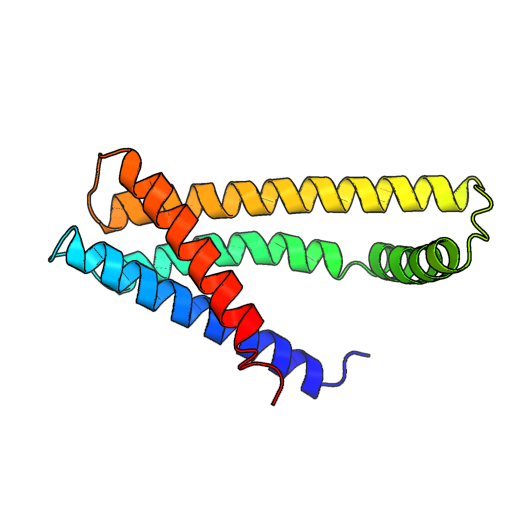62 1.520 -13.508 1.00 86.81 91 VAL A N 1
ATOM 708 C CA . VAL A 1 91 ? 21.527 2.483 -12.393 1.00 86.81 91 VAL A CA 1
ATOM 709 C C . VAL A 1 91 ? 20.137 3.102 -12.259 1.00 86.81 91 VAL A C 1
ATOM 711 O O . VAL A 1 91 ? 19.575 3.098 -11.163 1.00 86.81 91 VAL A O 1
ATOM 714 N N . TRP A 1 92 ? 19.540 3.565 -13.361 1.00 84.44 92 TRP A N 1
ATOM 715 C CA . TRP A 1 92 ? 18.180 4.114 -13.348 1.00 84.44 92 TRP A CA 1
ATOM 716 C C . TRP A 1 92 ? 17.130 3.088 -12.927 1.00 84.44 92 TRP A C 1
ATOM 718 O O . TRP A 1 92 ? 16.245 3.408 -12.130 1.00 84.44 92 TRP A O 1
ATOM 728 N N . LEU A 1 93 ? 17.245 1.850 -13.411 1.00 85.94 93 LEU A N 1
ATOM 729 C CA . LEU A 1 93 ? 16.359 0.760 -13.010 1.00 85.94 93 LEU A CA 1
ATOM 730 C C . LEU A 1 93 ? 16.485 0.459 -11.508 1.00 85.94 93 LEU A C 1
ATOM 732 O O . LEU A 1 93 ? 15.476 0.323 -10.816 1.00 85.94 93 LEU A O 1
ATOM 736 N N . SER A 1 94 ? 17.715 0.413 -10.993 1.00 87.75 94 SER A N 1
ATOM 737 C CA . SER A 1 94 ? 17.990 0.182 -9.569 1.00 87.75 94 SER A CA 1
ATOM 738 C C . SER A 1 94 ? 17.438 1.310 -8.698 1.00 87.75 94 SER A C 1
ATOM 740 O O . SER A 1 94 ? 16.798 1.053 -7.679 1.00 87.75 94 SER A O 1
ATOM 742 N N . PHE A 1 95 ? 17.617 2.564 -9.122 1.00 89.00 95 PHE A N 1
ATOM 743 C CA . PHE A 1 95 ? 17.048 3.725 -8.444 1.00 89.00 95 PHE A CA 1
ATOM 744 C C . PHE A 1 95 ? 15.516 3.662 -8.399 1.00 89.00 95 PHE A C 1
ATOM 746 O O . PHE A 1 95 ? 14.925 3.839 -7.334 1.00 89.00 95 PHE A O 1
ATOM 753 N N . ALA A 1 96 ? 14.870 3.342 -9.525 1.00 88.25 96 ALA A N 1
ATOM 754 C CA . ALA A 1 96 ? 13.419 3.178 -9.586 1.00 88.25 96 ALA A CA 1
ATOM 755 C C . ALA A 1 96 ? 12.923 2.048 -8.666 1.00 88.25 96 ALA A C 1
ATOM 757 O O . ALA A 1 96 ? 11.907 2.214 -7.991 1.00 88.25 96 ALA A O 1
ATOM 758 N N . ALA A 1 97 ? 13.650 0.928 -8.588 1.00 89.06 97 ALA A N 1
ATOM 759 C CA . ALA A 1 97 ? 13.318 -0.184 -7.700 1.00 89.06 97 ALA A CA 1
ATOM 760 C C . ALA A 1 97 ? 13.425 0.198 -6.212 1.00 89.06 97 ALA A C 1
ATOM 762 O O . ALA A 1 97 ? 12.520 -0.102 -5.432 1.00 89.06 97 ALA A O 1
ATOM 763 N N . ILE A 1 98 ? 14.491 0.906 -5.819 1.00 93.38 98 ILE A N 1
ATOM 764 C CA . ILE A 1 98 ? 14.658 1.412 -4.446 1.00 93.38 98 ILE A CA 1
ATOM 765 C C . ILE A 1 98 ? 13.545 2.407 -4.110 1.00 93.38 98 ILE A C 1
ATOM 767 O O . ILE A 1 98 ? 12.933 2.316 -3.046 1.00 93.38 98 ILE A O 1
ATOM 771 N N . LEU A 1 99 ? 13.244 3.328 -5.027 1.00 91.94 99 LEU A N 1
ATOM 772 C CA . LEU A 1 99 ? 12.168 4.296 -4.850 1.00 91.94 99 LEU A CA 1
ATOM 773 C C . LEU A 1 99 ? 10.817 3.589 -4.663 1.00 91.94 99 LEU A C 1
ATOM 775 O O . LEU A 1 99 ? 10.085 3.904 -3.726 1.00 91.94 99 LEU A O 1
ATOM 779 N N . ALA A 1 100 ? 10.511 2.590 -5.495 1.00 92.00 100 ALA A N 1
ATOM 780 C CA . ALA A 1 100 ? 9.302 1.782 -5.357 1.00 92.00 100 ALA A CA 1
ATOM 781 C C . ALA A 1 100 ? 9.228 1.089 -3.986 1.00 92.00 100 ALA A C 1
ATOM 783 O O . ALA A 1 100 ? 8.182 1.122 -3.340 1.00 92.00 100 ALA A O 1
ATOM 784 N N . LEU A 1 101 ? 10.341 0.529 -3.500 1.00 94.69 101 LEU A N 1
ATOM 785 C CA . LEU A 1 101 ? 10.413 -0.090 -2.175 1.00 94.69 101 LEU A CA 1
ATOM 786 C C . LEU A 1 101 ? 10.110 0.914 -1.050 1.00 94.69 101 LEU A C 1
ATOM 788 O O . LEU A 1 101 ? 9.349 0.590 -0.139 1.00 94.69 101 LEU A O 1
ATOM 792 N N . VAL A 1 102 ? 10.621 2.147 -1.135 1.00 95.38 102 VAL A N 1
ATOM 793 C CA . VAL A 1 102 ? 10.293 3.219 -0.175 1.00 95.38 102 VAL A CA 1
ATOM 794 C C . VAL A 1 102 ? 8.792 3.511 -0.167 1.00 95.38 102 VAL A C 1
ATOM 796 O O . VAL A 1 102 ? 8.185 3.570 0.903 1.00 95.38 102 VAL A O 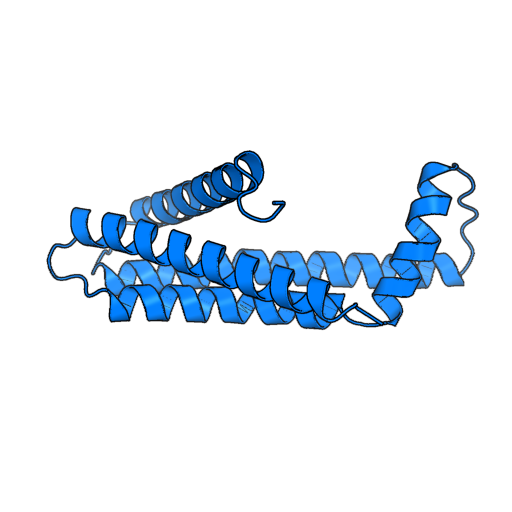1
ATOM 799 N N . PHE A 1 103 ? 8.167 3.635 -1.340 1.00 95.44 103 PHE A N 1
ATOM 800 C CA . PHE A 1 103 ? 6.724 3.863 -1.441 1.00 95.44 103 PHE A CA 1
ATOM 801 C C . PHE A 1 103 ? 5.900 2.682 -0.902 1.00 95.44 103 PHE A C 1
ATOM 803 O O . PHE A 1 103 ? 4.875 2.914 -0.264 1.00 95.44 103 PHE A O 1
ATOM 810 N N . ILE A 1 104 ? 6.350 1.437 -1.078 1.00 95.62 104 ILE A N 1
ATOM 811 C CA . ILE A 1 104 ? 5.698 0.250 -0.494 1.00 95.62 104 ILE A CA 1
ATOM 812 C C . ILE A 1 104 ? 5.792 0.268 1.038 1.00 95.62 104 ILE A C 1
ATOM 814 O O . ILE A 1 104 ? 4.798 0.035 1.727 1.00 95.62 104 ILE A O 1
ATOM 818 N N . LEU A 1 105 ? 6.960 0.585 1.602 1.00 96.81 105 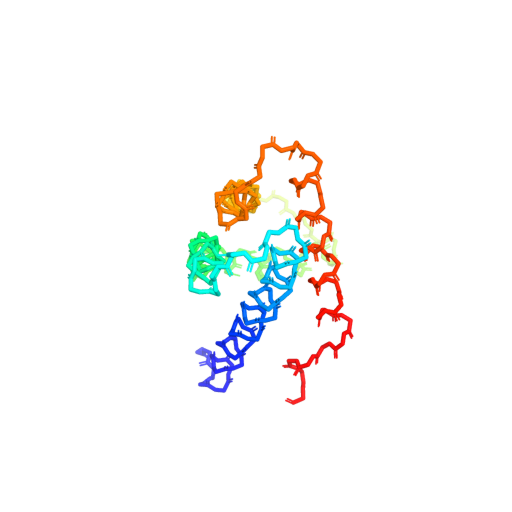LEU A N 1
ATOM 819 C CA . LEU A 1 105 ? 7.107 0.710 3.056 1.00 96.81 105 LEU A CA 1
ATOM 820 C C . LEU A 1 105 ? 6.233 1.842 3.607 1.00 96.81 105 LEU A C 1
ATOM 822 O O . LEU A 1 105 ? 5.569 1.684 4.636 1.00 96.81 105 LEU A O 1
ATOM 826 N N . PHE A 1 106 ? 6.179 2.966 2.893 1.00 97.44 106 PHE A N 1
ATOM 827 C CA . PHE A 1 106 ? 5.350 4.100 3.277 1.00 97.44 106 PHE A CA 1
ATOM 828 C C . PHE A 1 106 ? 3.848 3.795 3.159 1.00 97.44 106 PHE A C 1
ATOM 830 O O . PHE A 1 106 ? 3.076 4.228 4.012 1.00 97.44 106 PHE A O 1
ATOM 837 N N . PHE A 1 107 ? 3.429 2.968 2.195 1.00 97.31 107 PHE A N 1
ATOM 838 C CA . PHE A 1 107 ? 2.061 2.446 2.116 1.00 97.31 107 PHE A CA 1
ATOM 839 C C . PHE A 1 107 ? 1.657 1.726 3.409 1.00 97.31 107 PHE A C 1
ATOM 841 O O . PHE A 1 107 ? 0.632 2.066 4.004 1.00 97.31 107 PHE A O 1
ATOM 848 N N . PHE A 1 108 ? 2.479 0.790 3.897 1.00 97.56 108 PHE A N 1
ATOM 849 C CA . PHE A 1 108 ? 2.183 0.083 5.148 1.00 97.56 108 PHE A CA 1
ATOM 850 C C . PHE A 1 108 ? 2.188 1.021 6.353 1.00 97.56 108 PHE A C 1
ATOM 852 O O . PHE A 1 108 ? 1.346 0.878 7.240 1.00 97.56 108 PHE A O 1
ATOM 859 N N . PHE A 1 109 ? 3.094 1.999 6.380 1.00 97.50 109 PHE A N 1
ATOM 860 C CA . PHE A 1 109 ? 3.109 3.019 7.424 1.00 97.50 109 PHE A CA 1
ATOM 861 C C . PHE A 1 109 ? 1.791 3.810 7.469 1.00 97.50 109 PHE A C 1
ATOM 863 O O . PHE A 1 109 ? 1.170 3.891 8.533 1.00 97.50 109 PHE A O 1
ATOM 870 N N . LEU A 1 110 ? 1.328 4.339 6.328 1.00 97.75 110 LEU A N 1
ATOM 871 C CA . LEU A 1 110 ? 0.063 5.078 6.233 1.00 97.75 110 LEU A CA 1
ATOM 872 C C . LEU A 1 110 ? -1.128 4.203 6.627 1.00 97.75 110 LEU A C 1
ATOM 874 O O . LEU A 1 110 ? -1.974 4.634 7.415 1.00 97.75 110 LEU A O 1
ATOM 878 N N . LEU A 1 111 ? -1.168 2.965 6.128 1.00 97.88 111 LEU A N 1
ATOM 879 C CA . LEU A 1 111 ? -2.244 2.025 6.414 1.00 97.88 111 LEU A CA 1
ATOM 880 C C . LEU A 1 111 ? -2.312 1.702 7.911 1.00 97.88 111 LEU A C 1
ATOM 882 O O . LEU A 1 111 ? -3.374 1.822 8.515 1.00 97.88 111 LEU A O 1
ATOM 886 N N . VAL A 1 112 ? -1.187 1.351 8.542 1.00 97.81 112 VAL A N 1
ATOM 887 C CA . VAL A 1 112 ? -1.148 1.010 9.972 1.00 97.81 112 VAL A CA 1
ATOM 888 C C . VAL A 1 112 ? -1.545 2.202 10.835 1.00 97.81 112 VAL A C 1
ATOM 890 O O . VAL A 1 112 ? -2.384 2.051 11.726 1.00 97.81 112 VAL A O 1
ATOM 893 N N . GLN A 1 113 ? -0.975 3.383 10.589 1.00 97.44 113 GLN A N 1
ATOM 894 C CA . GLN A 1 113 ? -1.274 4.553 11.416 1.00 97.44 113 GLN A CA 1
ATOM 895 C C . GLN A 1 113 ? -2.716 5.022 11.231 1.00 97.44 113 GLN A C 1
ATOM 897 O O . GLN A 1 113 ? -3.422 5.232 12.220 1.00 97.44 113 GLN A O 1
ATOM 902 N N . GLY A 1 114 ? -3.191 5.103 9.987 1.00 96.50 114 GLY A N 1
ATOM 903 C CA . GLY A 1 114 ? -4.572 5.474 9.699 1.00 96.50 114 GLY A CA 1
ATOM 904 C C . GLY A 1 114 ? -5.570 4.481 10.293 1.00 96.50 114 GLY A C 1
ATOM 905 O O . GLY A 1 114 ? -6.540 4.885 10.935 1.00 96.50 114 GLY A O 1
ATOM 906 N N . MET A 1 115 ? -5.304 3.178 10.179 1.00 97.44 115 MET A N 1
ATOM 907 C CA . MET A 1 115 ? -6.196 2.155 10.721 1.00 97.44 115 MET A CA 1
ATOM 908 C C . MET A 1 115 ? -6.236 2.186 12.244 1.00 97.44 115 MET A C 1
ATOM 910 O O . MET A 1 115 ? -7.320 2.075 12.812 1.00 97.44 115 MET A O 1
ATOM 914 N N . LYS A 1 116 ? -5.096 2.393 12.918 1.00 95.62 116 LYS A N 1
ATOM 915 C CA . LYS A 1 116 ? -5.058 2.553 14.381 1.00 95.62 116 LYS A CA 1
ATOM 916 C C . LYS A 1 116 ? -5.900 3.738 14.854 1.00 95.62 116 LYS A C 1
ATOM 918 O O . LYS A 1 116 ? -6.555 3.616 15.890 1.00 95.62 116 LYS A O 1
ATOM 923 N N . ILE A 1 117 ? -5.933 4.833 14.092 1.00 94.25 117 ILE A N 1
ATOM 924 C CA . ILE A 1 117 ? -6.823 5.974 14.351 1.00 94.25 117 ILE A CA 1
ATOM 925 C C . ILE A 1 117 ? -8.288 5.562 14.132 1.00 94.25 117 ILE A C 1
ATOM 927 O O . ILE A 1 117 ? -9.106 5.732 15.035 1.00 94.25 117 ILE A O 1
ATOM 931 N N . ALA A 1 118 ? -8.610 4.943 12.991 1.00 93.94 118 ALA A N 1
ATOM 932 C CA . ALA A 1 118 ? -9.978 4.543 12.637 1.00 93.94 118 ALA A CA 1
ATOM 933 C C . ALA A 1 118 ? -10.601 3.518 13.609 1.00 93.94 118 ALA A C 1
ATOM 935 O O . ALA A 1 118 ? -11.809 3.536 13.853 1.00 93.94 118 ALA A O 1
ATOM 936 N N . MET A 1 119 ? -9.788 2.631 14.190 1.00 94.56 119 MET A N 1
ATOM 937 C CA . MET A 1 119 ? -10.228 1.639 15.180 1.00 94.56 119 MET A CA 1
ATOM 938 C C . MET A 1 119 ? -9.982 2.066 16.634 1.00 94.56 119 MET A C 1
ATOM 940 O O . MET A 1 119 ? -10.181 1.256 17.536 1.00 94.56 119 MET A O 1
ATOM 944 N N . ASN A 1 120 ? -9.526 3.303 16.872 1.00 93.25 120 ASN A N 1
ATOM 945 C CA . ASN A 1 120 ? -9.170 3.820 18.197 1.00 93.25 120 ASN A CA 1
ATOM 946 C C . ASN A 1 120 ? -8.303 2.836 19.011 1.00 93.25 120 ASN A C 1
ATOM 948 O O . ASN A 1 120 ? -8.632 2.466 20.142 1.00 93.25 120 ASN A O 1
ATOM 952 N N . SER A 1 121 ? -7.199 2.368 18.422 1.00 91.31 121 SER A N 1
ATOM 953 C CA . SER A 1 121 ? -6.332 1.385 19.071 1.00 91.31 121 SER A CA 1
ATOM 954 C C . SER A 1 121 ? -4.912 1.880 19.303 1.00 91.31 121 SER A C 1
ATOM 956 O O . SER A 1 121 ? -4.201 2.310 18.395 1.00 91.31 121 SER A O 1
ATOM 958 N N . LYS A 1 122 ? -4.463 1.735 20.554 1.00 89.12 122 LYS A N 1
ATOM 959 C CA . LYS A 1 122 ? -3.099 2.063 20.989 1.00 89.12 122 LYS A CA 1
ATOM 960 C C . LYS A 1 122 ? -2.156 0.860 20.954 1.00 89.12 122 LYS A C 1
ATOM 962 O O . LYS A 1 122 ? -0.943 1.042 21.024 1.00 89.12 122 LYS A O 1
ATOM 967 N N . LYS A 1 123 ? -2.676 -0.366 20.825 1.00 91.00 123 LYS A N 1
ATOM 968 C CA . LYS A 1 123 ? -1.857 -1.577 20.987 1.00 91.00 123 LYS A CA 1
ATOM 969 C C . LYS A 1 123 ? -0.995 -1.816 19.744 1.00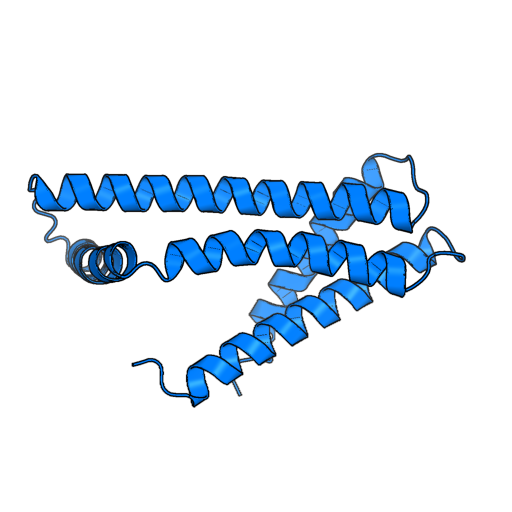 91.00 123 LYS A C 1
ATOM 971 O O . LYS A 1 123 ? -1.487 -1.766 18.617 1.00 91.00 123 LYS A O 1
ATOM 976 N N . GLY A 1 124 ? 0.298 -2.070 19.953 1.00 85.94 124 GLY A N 1
ATOM 977 C CA . GLY A 1 124 ? 1.281 -2.222 18.872 1.00 85.94 124 GLY A CA 1
ATOM 978 C C . GLY A 1 124 ? 1.021 -3.430 17.969 1.00 85.94 124 GLY A C 1
ATOM 979 O O . GLY A 1 124 ? 1.155 -3.320 16.753 1.00 85.94 124 GLY A O 1
ATOM 980 N N . TYR A 1 125 ? 0.555 -4.546 18.539 1.00 92.38 125 TYR A N 1
ATOM 981 C CA . TYR A 1 125 ? 0.317 -5.784 17.790 1.00 92.38 125 TYR A CA 1
ATOM 982 C C . TYR A 1 125 ? -0.753 -5.646 16.697 1.00 92.38 125 TYR A C 1
ATOM 984 O O . TYR A 1 125 ? -0.719 -6.392 15.724 1.00 92.38 125 TYR A O 1
ATOM 992 N N . HIS A 1 126 ? -1.672 -4.676 16.796 1.00 93.69 126 HIS A N 1
ATOM 993 C CA . HIS A 1 126 ? -2.633 -4.430 15.718 1.00 93.69 126 HIS A CA 1
ATOM 994 C C . HIS A 1 126 ? -1.951 -3.983 14.429 1.00 93.69 126 HIS A C 1
ATOM 996 O O . HIS A 1 126 ? -2.434 -4.331 13.360 1.00 93.69 126 HIS A O 1
ATOM 1002 N N . GLY A 1 127 ? -0.815 -3.282 14.511 1.00 94.75 127 GLY A N 1
ATOM 1003 C CA . GLY A 1 127 ? -0.033 -2.940 13.323 1.00 94.75 127 GLY A CA 1
ATOM 1004 C C . GLY A 1 127 ? 0.469 -4.186 12.597 1.00 94.75 127 GLY A C 1
ATOM 1005 O O . GLY A 1 127 ? 0.310 -4.293 11.386 1.00 94.75 127 GLY A O 1
ATOM 1006 N N . ILE A 1 128 ? 0.975 -5.169 13.348 1.00 95.94 128 ILE A N 1
ATOM 1007 C CA . ILE A 1 128 ? 1.418 -6.455 12.792 1.00 95.94 128 ILE A CA 1
ATOM 1008 C C . ILE A 1 128 ? 0.237 -7.193 12.152 1.00 95.94 128 ILE A C 1
ATOM 1010 O O . ILE A 1 128 ? 0.354 -7.661 11.025 1.00 95.94 128 ILE A O 1
ATOM 1014 N N . ILE A 1 129 ? -0.919 -7.244 12.824 1.00 96.56 129 ILE A N 1
ATOM 1015 C CA . ILE A 1 129 ? -2.129 -7.879 12.275 1.00 96.56 129 ILE A CA 1
ATOM 1016 C C . ILE A 1 129 ? -2.566 -7.201 10.971 1.00 96.56 129 ILE A C 1
ATOM 1018 O O . ILE A 1 129 ? -2.881 -7.900 10.015 1.00 96.56 129 ILE A O 1
ATOM 1022 N N . ILE A 1 130 ? -2.560 -5.866 10.905 1.00 97.19 130 ILE A N 1
ATOM 1023 C CA . ILE A 1 130 ? -2.917 -5.115 9.691 1.00 97.19 130 ILE A CA 1
ATOM 1024 C C . ILE A 1 130 ? -1.978 -5.485 8.539 1.00 97.19 130 ILE A C 1
ATOM 1026 O O . ILE A 1 130 ? -2.457 -5.790 7.448 1.00 97.19 130 ILE A O 1
ATOM 1030 N N . ILE A 1 131 ? -0.663 -5.509 8.777 1.00 97.19 131 ILE A N 1
ATOM 1031 C CA . ILE A 1 131 ? 0.327 -5.878 7.754 1.00 97.19 131 ILE A CA 1
ATOM 1032 C C . ILE A 1 131 ? 0.090 -7.315 7.276 1.00 97.19 131 ILE A C 1
ATOM 1034 O O . ILE A 1 131 ? -0.048 -7.542 6.076 1.00 97.19 131 ILE A O 1
ATOM 1038 N N . LEU A 1 132 ? -0.026 -8.273 8.202 1.00 97.38 132 LEU A N 1
ATOM 1039 C CA . LEU A 1 132 ? -0.240 -9.683 7.868 1.00 97.38 132 LEU A CA 1
ATOM 1040 C C . LEU A 1 132 ? -1.546 -9.901 7.097 1.00 97.38 132 LEU A C 1
ATOM 1042 O O . LEU A 1 132 ? -1.543 -10.590 6.083 1.00 97.38 132 LEU A O 1
ATOM 1046 N N . MET A 1 133 ? -2.646 -9.284 7.531 1.00 96.94 133 MET A N 1
ATOM 1047 C CA . MET A 1 133 ? -3.940 -9.382 6.847 1.00 96.94 133 MET A CA 1
ATOM 1048 C C . MET A 1 133 ? -3.898 -8.766 5.448 1.00 96.94 133 MET A C 1
ATOM 1050 O O . MET A 1 133 ? -4.491 -9.312 4.523 1.00 96.94 133 MET A O 1
ATOM 1054 N N . THR A 1 134 ? -3.171 -7.660 5.279 1.00 96.81 134 THR A N 1
ATOM 1055 C CA . THR A 1 134 ? -2.992 -7.020 3.969 1.00 96.81 134 THR A CA 1
ATOM 1056 C C . THR A 1 134 ? -2.220 -7.931 3.015 1.00 96.81 134 THR A C 1
ATOM 1058 O O . THR A 1 134 ? -2.667 -8.145 1.893 1.00 96.81 134 THR A O 1
ATOM 1061 N N . LEU A 1 135 ? -1.110 -8.523 3.470 1.00 96.25 135 LEU A N 1
ATOM 1062 C CA . LEU A 1 135 ? -0.308 -9.453 2.665 1.00 96.25 135 LEU A CA 1
ATOM 1063 C C . LEU A 1 135 ? -1.064 -10.746 2.337 1.00 96.25 135 LEU A C 1
ATOM 1065 O O . LEU A 1 135 ? -0.976 -11.243 1.218 1.00 96.25 135 LEU A O 1
ATOM 1069 N N . LEU A 1 136 ? -1.829 -11.283 3.292 1.00 96.19 136 LEU A N 1
ATOM 1070 C CA . LEU A 1 136 ? -2.665 -12.464 3.065 1.00 96.19 136 LEU A CA 1
ATOM 1071 C C . LEU A 1 136 ? -3.747 -12.198 2.020 1.00 96.19 136 LEU A C 1
ATOM 1073 O O . LEU A 1 136 ? -3.984 -13.047 1.163 1.00 96.19 136 LEU A O 1
ATOM 1077 N N . LEU A 1 137 ? -4.390 -11.029 2.074 1.00 95.62 137 LEU A N 1
ATOM 1078 C CA . LEU A 1 137 ? -5.378 -10.646 1.073 1.00 95.62 137 LEU A CA 1
ATOM 1079 C C . LEU A 1 137 ? -4.743 -10.495 -0.307 1.00 95.62 137 LEU A C 1
ATOM 1081 O O . LEU A 1 137 ? -5.287 -11.017 -1.274 1.00 95.62 137 LEU A O 1
ATOM 1085 N N . ASP A 1 138 ? -3.600 -9.815 -0.395 1.00 93.00 138 ASP A N 1
ATOM 1086 C CA . ASP A 1 138 ? -2.886 -9.631 -1.659 1.00 93.00 138 ASP A CA 1
ATOM 1087 C C . ASP A 1 138 ? -2.494 -10.981 -2.283 1.00 93.00 138 ASP A C 1
ATOM 1089 O O . ASP A 1 138 ? -2.811 -11.252 -3.442 1.00 93.00 138 ASP A O 1
ATOM 1093 N N . ALA A 1 139 ? -1.940 -11.897 -1.480 1.00 92.81 139 ALA A N 1
ATOM 1094 C CA . ALA A 1 139 ? -1.635 -13.259 -1.911 1.00 92.81 139 ALA A CA 1
ATOM 1095 C C . ALA A 1 139 ? -2.892 -14.022 -2.368 1.00 92.81 139 ALA A C 1
ATOM 1097 O O . ALA A 1 139 ? -2.865 -14.704 -3.394 1.00 92.81 139 ALA A O 1
ATOM 1098 N N . LEU A 1 140 ? -4.011 -13.893 -1.648 1.00 93.44 140 LEU A N 1
ATOM 1099 C CA . LEU A 1 140 ? -5.274 -14.540 -2.008 1.00 93.44 140 LEU A CA 1
ATOM 1100 C C . LEU A 1 140 ? -5.821 -14.010 -3.338 1.00 93.44 140 LEU A C 1
ATOM 1102 O O . LEU A 1 140 ? -6.231 -14.800 -4.191 1.00 93.44 140 LEU A O 1
ATOM 1106 N N . LEU A 1 141 ? -5.803 -12.695 -3.543 1.00 91.00 141 LEU A N 1
ATOM 1107 C CA . LEU A 1 141 ? -6.237 -12.062 -4.790 1.00 91.00 141 LEU A CA 1
ATOM 1108 C C . LEU A 1 141 ? -5.315 -12.439 -5.959 1.00 91.00 141 LEU A C 1
ATOM 1110 O O . LEU A 1 141 ? -5.791 -12.679 -7.071 1.00 91.00 141 LEU A O 1
ATOM 1114 N N . TRP A 1 142 ? -4.012 -12.580 -5.708 1.00 86.44 142 TRP A N 1
ATOM 1115 C CA . TRP A 1 142 ? -3.061 -13.068 -6.704 1.00 86.44 142 TRP A CA 1
ATOM 1116 C C . TRP A 1 142 ? -3.298 -14.536 -7.092 1.00 86.44 142 TRP A C 1
ATOM 1118 O O . TRP A 1 142 ? -3.224 -14.859 -8.278 1.00 86.44 142 TRP A O 1
ATOM 1128 N N . ILE A 1 143 ? -3.616 -15.417 -6.135 1.00 87.56 143 ILE A N 1
ATOM 1129 C CA . ILE A 1 143 ? -3.914 -16.840 -6.397 1.00 87.56 143 ILE A CA 1
ATOM 1130 C C . ILE A 1 143 ? -5.237 -16.989 -7.146 1.00 87.56 143 ILE A C 1
ATOM 1132 O O . ILE A 1 143 ? -5.323 -17.719 -8.132 1.00 87.56 143 ILE A O 1
ATOM 1136 N N . THR A 1 144 ? -6.276 -16.303 -6.674 1.00 84.81 144 THR A N 1
ATOM 1137 C CA . THR A 1 144 ? -7.628 -16.425 -7.234 1.00 84.81 144 THR A CA 1
ATOM 1138 C C . THR A 1 144 ? -7.751 -15.781 -8.609 1.00 84.81 144 THR A C 1
ATOM 1140 O O . THR A 1 144 ? -8.654 -16.145 -9.358 1.00 84.81 144 THR A O 1
ATOM 1143 N N . ARG A 1 145 ? -6.837 -14.861 -8.961 1.00 76.44 145 ARG A N 1
ATOM 1144 C CA . ARG A 1 145 ? -6.793 -14.165 -10.256 1.00 76.44 145 ARG A CA 1
ATOM 1145 C C . ARG A 1 145 ? -8.185 -13.735 -10.749 1.00 76.44 145 ARG A C 1
ATOM 1147 O O . ARG A 1 145 ? -8.500 -13.968 -11.918 1.00 76.44 145 ARG A O 1
ATOM 1154 N N . PRO A 1 146 ? -9.013 -13.053 -9.934 1.00 66.31 146 PRO A N 1
ATOM 1155 C CA . PRO A 1 146 ? -10.345 -12.619 -10.372 1.00 66.31 146 PRO A CA 1
ATOM 1156 C C . PRO A 1 146 ? -10.283 -11.630 -11.557 1.00 66.31 146 PRO A C 1
ATOM 1158 O O . PRO A 1 146 ? -11.294 -11.305 -12.164 1.00 66.31 146 PRO A O 1
ATOM 1161 N N . TYR A 1 147 ? -9.075 -11.174 -11.881 1.00 65.19 147 TYR A N 1
ATOM 1162 C CA . TYR A 1 147 ? -8.686 -10.164 -12.855 1.00 65.19 147 TYR A CA 1
ATOM 1163 C C . TYR A 1 147 ? -8.400 -10.677 -14.276 1.00 65.19 147 TYR A C 1
ATOM 1165 O O . TYR A 1 147 ? -8.129 -9.866 -15.163 1.00 65.19 147 TYR A O 1
ATOM 1173 N N . ILE A 1 148 ? -8.325 -12.001 -14.477 1.00 57.19 148 ILE A N 1
ATOM 1174 C CA . ILE A 1 148 ? -7.771 -12.616 -15.704 1.00 57.19 148 ILE A CA 1
ATOM 1175 C C . ILE A 1 148 ? -8.847 -13.236 -16.620 1.00 57.19 148 ILE A C 1
ATOM 1177 O O . ILE A 1 148 ? -8.524 -13.613 -17.747 1.00 57.19 148 ILE A O 1
ATOM 1181 N N . ASN A 1 149 ? -10.116 -13.252 -16.202 1.00 48.38 149 ASN A N 1
ATOM 1182 C CA . ASN A 1 149 ? -11.236 -13.678 -17.052 1.00 48.38 149 ASN A CA 1
ATOM 1183 C C . ASN A 1 149 ? -11.831 -12.514 -17.855 1.00 48.38 149 ASN A C 1
ATOM 1185 O O . ASN A 1 149 ? -12.059 -11.438 -17.261 1.00 48.38 149 ASN A O 1
#

pLDDT: mean 86.65, std 11.45, range [41.19, 97.88]

Foldseek 3Di:
DQDPVNVVLVVVLLVCLLVLLLVLLQVVLCVLAVPQDSVLSSVLSVVLSVLLVVLVVLCPPPLLVVLCVVVVVCVVVVVDDDDPVNVVSVVSNVVSVVVSVVSVVVSLVSNLVSSCVSSVHPDPVVSVVSVVSSVVSVVVCVVVVPSPD

Radius of gyration: 19.03 Å; chains: 1; bounding box: 47×24×48 Å

Sequence (149 aa):
MATYKEFWKVLINNLINTASLSLLMFFLARLIYAKSRFIDVLTVVLIAQANLVCIALALFNPMLKETTQAIIPSMVNGTIKPDEGMLNQLVWLSFAAILALVFILFFFFLLVQGMKIAMNSKKGYHGIIIILMTLLLDALLWITRPYIN